Protein AF-A0A8T4I2M6-F1 (afdb_monomer_lite)

Secondary structure (DSSP, 8-state):
-HHHHHHHTTTSS-PPPP-PPPP-S----SS--TT---S-----TT-----HHHHHHTTHHHHHHHHHHHHHH-

Structure (mmCIF, N/CA/C/O backbone):
data_AF-A0A8T4I2M6-F1
#
_entry.id   AF-A0A8T4I2M6-F1
#
loop_
_atom_site.group_PDB
_atom_site.id
_atom_site.type_symbol
_atom_site.label_atom_id
_atom_site.label_alt_id
_atom_site.label_comp_id
_atom_site.label_asym_id
_atom_site.label_entity_id
_atom_site.label_seq_id
_atom_site.pdbx_PDB_ins_code
_atom_site.Cartn_x
_atom_site.Cartn_y
_atom_site.Cartn_z
_atom_site.occupancy
_atom_site.B_iso_or_equiv
_atom_site.auth_seq_id
_atom_site.auth_comp_id
_atom_site.auth_asym_id
_atom_site.auth_atom_id
_atom_site.pdbx_PDB_model_num
ATOM 1 N N . VAL A 1 1 ? 17.540 4.174 -19.400 1.00 79.81 1 VAL A N 1
ATOM 2 C CA . VAL A 1 1 ? 18.076 2.824 -19.077 1.00 79.81 1 VAL A CA 1
ATOM 3 C C . VAL A 1 1 ? 17.255 1.684 -19.691 1.00 79.81 1 VAL A C 1
ATOM 5 O O . VAL A 1 1 ? 17.774 1.021 -20.575 1.00 79.81 1 VAL A O 1
ATOM 8 N N . ARG A 1 2 ? 15.971 1.476 -19.335 1.00 85.44 2 ARG A N 1
ATOM 9 C CA . ARG A 1 2 ? 15.150 0.356 -19.873 1.00 85.44 2 ARG A CA 1
ATOM 10 C C . ARG A 1 2 ? 15.059 0.304 -21.405 1.00 85.44 2 ARG A C 1
ATOM 12 O O . ARG A 1 2 ? 15.156 -0.770 -21.983 1.00 85.44 2 ARG A O 1
ATOM 19 N N . GLY A 1 3 ? 14.868 1.456 -22.056 1.00 85.50 3 GLY A N 1
ATOM 20 C CA . GLY A 1 3 ? 14.805 1.543 -23.521 1.00 85.50 3 GLY A CA 1
ATOM 21 C C . GLY A 1 3 ? 16.098 1.072 -24.186 1.00 85.50 3 GLY A C 1
ATOM 22 O O . GLY A 1 3 ? 16.052 0.218 -25.062 1.00 85.50 3 GLY A O 1
ATOM 23 N N . LEU A 1 4 ? 17.242 1.545 -23.685 1.00 88.88 4 LEU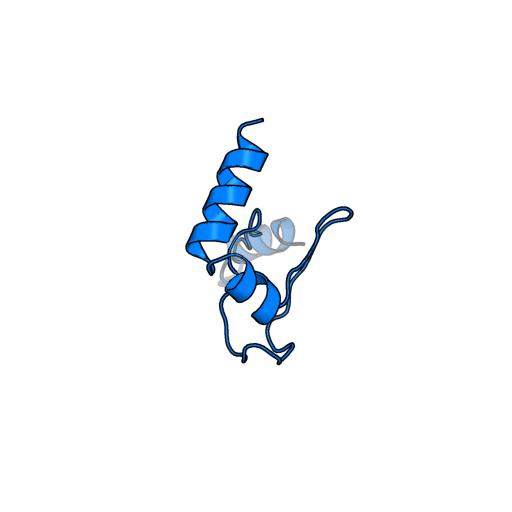 A N 1
ATOM 24 C CA . LEU A 1 4 ? 18.569 1.130 -24.148 1.00 88.88 4 LEU A CA 1
ATOM 25 C C . LEU A 1 4 ? 18.790 -0.380 -23.962 1.00 88.88 4 LEU A C 1
ATOM 27 O O . LEU A 1 4 ? 19.207 -1.056 -24.897 1.00 88.88 4 LEU A O 1
ATOM 31 N N . TRP A 1 5 ? 18.423 -0.932 -22.801 1.00 89.44 5 TRP A N 1
ATOM 32 C CA . TRP A 1 5 ? 18.538 -2.371 -22.534 1.00 89.44 5 TRP A CA 1
ATOM 33 C C . TRP A 1 5 ? 17.670 -3.215 -23.470 1.00 89.44 5 TRP A C 1
ATOM 35 O O . TRP A 1 5 ? 18.104 -4.229 -24.008 1.00 89.44 5 TRP A O 1
ATOM 45 N N . ASN A 1 6 ? 16.436 -2.772 -23.708 1.00 89.75 6 ASN A N 1
ATOM 46 C CA . ASN A 1 6 ? 15.524 -3.462 -24.611 1.00 89.75 6 ASN A CA 1
ATOM 47 C C . ASN A 1 6 ? 15.966 -3.369 -26.078 1.00 89.75 6 ASN A C 1
ATOM 49 O O . ASN A 1 6 ? 15.590 -4.239 -26.859 1.00 89.75 6 ASN A O 1
ATOM 53 N N . THR A 1 7 ? 16.742 -2.350 -26.456 1.00 89.69 7 THR A N 1
ATOM 54 C CA . THR A 1 7 ? 17.397 -2.280 -27.769 1.00 89.69 7 THR A CA 1
ATOM 55 C C . THR A 1 7 ? 18.537 -3.292 -27.864 1.00 89.69 7 THR A C 1
ATOM 57 O O . THR A 1 7 ? 18.589 -4.029 -28.843 1.00 89.69 7 THR A O 1
ATOM 60 N N . ALA A 1 8 ? 19.380 -3.416 -26.834 1.00 89.00 8 ALA A N 1
ATOM 61 C CA . ALA A 1 8 ? 20.434 -4.435 -26.792 1.00 89.00 8 ALA A CA 1
ATOM 62 C C . ALA A 1 8 ? 19.860 -5.866 -26.843 1.00 89.00 8 ALA A C 1
ATOM 64 O O . ALA A 1 8 ? 20.366 -6.718 -27.568 1.00 89.00 8 ALA A O 1
ATOM 65 N N . ALA A 1 9 ? 18.730 -6.101 -26.167 1.00 89.62 9 ALA A N 1
ATOM 66 C CA . ALA A 1 9 ? 17.992 -7.367 -26.180 1.00 89.62 9 ALA A CA 1
ATOM 67 C C . ALA A 1 9 ? 17.412 -7.775 -27.551 1.00 89.62 9 ALA A C 1
ATOM 69 O O . ALA A 1 9 ? 16.860 -8.863 -27.675 1.00 89.62 9 ALA A O 1
ATOM 70 N N . LYS A 1 10 ? 17.482 -6.913 -28.578 1.00 89.38 10 LYS A N 1
ATOM 71 C CA . LYS A 1 10 ? 17.124 -7.283 -29.960 1.00 89.38 10 LYS A CA 1
ATOM 72 C C . LYS A 1 10 ? 18.263 -7.984 -30.700 1.00 89.38 10 LYS A C 1
ATOM 74 O O . LYS A 1 10 ? 18.001 -8.649 -31.692 1.00 89.38 10 LYS A O 1
ATOM 79 N N . VAL A 1 11 ? 19.500 -7.781 -30.249 1.00 90.81 11 VAL A N 1
ATOM 80 C CA . VAL A 1 11 ? 20.721 -8.252 -30.922 1.00 90.81 11 VAL A CA 1
ATOM 81 C C . VAL A 1 11 ? 21.428 -9.317 -30.086 1.00 90.81 11 VAL A C 1
ATOM 83 O O . VAL A 1 11 ? 22.026 -10.238 -30.627 1.00 90.81 11 VAL A O 1
ATOM 86 N N . LEU A 1 12 ? 21.331 -9.218 -28.761 1.00 90.19 12 LEU A N 1
ATOM 87 C CA . LEU A 1 12 ? 21.906 -10.172 -27.820 1.00 90.19 12 LEU A CA 1
ATOM 88 C C . LEU A 1 12 ? 20.824 -11.132 -27.300 1.00 90.19 12 LEU A C 1
ATOM 90 O O . LEU A 1 12 ? 19.683 -10.697 -27.116 1.00 90.19 12 LEU A O 1
ATOM 94 N N . PRO A 1 13 ? 21.157 -12.402 -26.988 1.00 89.81 13 PRO A N 1
ATOM 95 C CA . PRO A 1 13 ? 20.219 -13.393 -26.451 1.00 89.81 13 PRO A CA 1
ATOM 96 C C . PRO A 1 13 ? 19.898 -13.140 -24.963 1.00 89.81 13 PRO A C 1
ATOM 98 O O . PRO A 1 13 ? 20.035 -14.013 -24.110 1.00 89.81 13 PRO A O 1
ATOM 101 N N . ILE A 1 14 ? 19.476 -11.919 -24.632 1.00 89.44 14 ILE A N 1
ATOM 102 C CA . ILE A 1 14 ? 19.138 -11.470 -23.279 1.00 89.44 14 ILE A CA 1
ATOM 103 C C . ILE A 1 14 ? 17.652 -11.112 -23.196 1.00 89.44 14 ILE A C 1
ATOM 105 O O . ILE A 1 14 ? 17.062 -10.571 -24.130 1.00 89.44 14 ILE A O 1
ATOM 109 N N . LYS A 1 15 ? 17.016 -11.401 -22.056 1.00 90.06 15 LYS A N 1
ATOM 110 C CA . LYS A 1 15 ? 15.592 -11.098 -21.854 1.00 90.06 15 LYS A CA 1
ATOM 111 C C . LYS A 1 15 ? 15.366 -9.588 -21.712 1.00 90.06 15 LYS A C 1
ATOM 113 O O . LYS A 1 15 ? 16.160 -8.873 -21.097 1.00 90.06 15 LYS A O 1
ATOM 118 N N . LYS A 1 16 ? 14.235 -9.110 -22.245 1.00 87.88 16 LYS A N 1
ATOM 119 C CA . LYS A 1 16 ? 13.759 -7.734 -22.026 1.00 87.88 16 LYS A CA 1
ATOM 120 C C . LYS A 1 16 ? 13.510 -7.496 -20.540 1.00 87.88 16 LYS A C 1
ATOM 122 O O . LYS A 1 16 ? 13.060 -8.392 -19.827 1.00 87.88 16 LYS A O 1
ATOM 127 N N . LEU A 1 17 ? 13.735 -6.263 -20.096 1.00 86.38 17 LEU A N 1
ATOM 128 C CA . LEU A 1 17 ? 13.462 -5.899 -18.709 1.00 86.38 17 LEU A CA 1
ATOM 129 C C . LEU A 1 17 ? 11.951 -5.826 -18.449 1.00 86.38 17 LEU A C 1
ATOM 131 O O . LEU A 1 17 ? 11.220 -5.243 -19.267 1.00 86.38 17 LEU A O 1
ATOM 135 N N . PRO A 1 18 ? 11.484 -6.348 -17.300 1.00 83.69 18 PRO A N 1
ATOM 136 C CA . PRO A 1 18 ? 10.082 -6.279 -16.920 1.00 83.69 18 PRO A CA 1
ATOM 137 C C . PRO A 1 18 ? 9.626 -4.830 -16.726 1.00 83.69 18 PRO A C 1
ATOM 139 O O . PRO A 1 18 ? 10.406 -3.928 -16.407 1.00 83.69 18 PRO A O 1
ATOM 142 N N . VAL A 1 19 ? 8.331 -4.602 -16.941 1.00 80.62 19 VAL A N 1
ATOM 143 C CA . VAL A 1 19 ? 7.692 -3.322 -16.627 1.00 80.62 19 VAL A CA 1
ATOM 144 C C . VAL A 1 19 ? 7.210 -3.383 -15.186 1.00 80.62 19 VAL A C 1
ATOM 146 O O . VAL A 1 19 ? 6.269 -4.110 -14.882 1.00 80.62 19 VAL A O 1
ATOM 149 N N . PHE A 1 20 ? 7.823 -2.591 -14.313 1.00 78.62 20 PHE A N 1
ATOM 150 C CA . PHE A 1 20 ? 7.295 -2.369 -12.973 1.00 78.62 20 PHE A CA 1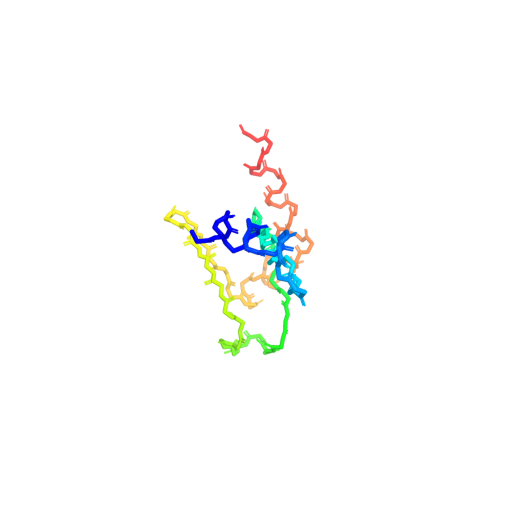
ATOM 151 C C . PHE A 1 20 ? 6.156 -1.352 -13.053 1.00 78.62 20 PHE A C 1
ATOM 153 O O . PHE A 1 20 ? 6.348 -0.230 -13.525 1.00 78.62 20 PHE A O 1
ATOM 160 N N . LYS A 1 21 ? 4.958 -1.757 -12.626 1.00 78.06 21 LYS A N 1
ATOM 161 C CA . LYS A 1 21 ? 3.825 -0.851 -12.420 1.00 78.06 21 LYS A CA 1
ATOM 162 C C . LYS A 1 21 ? 3.773 -0.480 -10.942 1.00 78.06 21 LYS A C 1
ATOM 164 O O . LYS A 1 21 ? 3.892 -1.355 -10.090 1.00 78.06 21 LYS A O 1
ATOM 169 N N . PHE A 1 22 ? 3.579 0.800 -10.647 1.00 80.50 22 PHE A N 1
ATOM 170 C CA . PHE A 1 22 ? 3.344 1.252 -9.279 1.00 80.50 22 PHE A CA 1
ATOM 171 C C . PHE A 1 22 ? 1.872 1.078 -8.906 1.00 80.50 22 PHE A C 1
ATOM 173 O O . PHE A 1 22 ? 0.982 1.285 -9.739 1.00 80.50 22 PHE A O 1
ATOM 180 N N . ALA A 1 23 ? 1.619 0.709 -7.651 1.00 82.19 23 ALA A N 1
ATOM 181 C CA . ALA A 1 23 ? 0.272 0.707 -7.104 1.00 82.19 23 ALA A CA 1
ATOM 182 C C . ALA A 1 23 ? -0.262 2.147 -7.035 1.00 82.19 23 ALA A C 1
ATOM 184 O O . ALA A 1 23 ? 0.469 3.073 -6.695 1.00 82.19 23 ALA A O 1
ATOM 185 N N . ARG A 1 24 ? -1.555 2.338 -7.316 1.00 86.75 24 ARG A N 1
ATOM 186 C CA . ARG A 1 24 ? -2.249 3.636 -7.178 1.00 86.75 24 ARG A CA 1
ATOM 187 C C . ARG A 1 24 ? -2.838 3.812 -5.765 1.00 86.75 24 ARG A C 1
ATOM 189 O O . ARG A 1 24 ? -3.919 4.378 -5.599 1.00 86.75 24 ARG A O 1
ATOM 196 N N . GLY A 1 25 ? -2.181 3.227 -4.765 1.00 87.69 25 GLY A N 1
ATOM 197 C CA . GLY A 1 25 ? -2.698 3.025 -3.408 1.00 87.69 25 GLY A CA 1
ATOM 198 C C . GLY A 1 25 ? -3.559 1.766 -3.251 1.00 87.69 25 GLY A C 1
ATOM 199 O O . GLY A 1 25 ? -3.700 0.981 -4.190 1.00 87.69 25 GLY A O 1
ATOM 200 N N . GLY A 1 26 ? -4.153 1.627 -2.066 1.00 89.19 26 GLY A N 1
ATOM 201 C CA . GLY A 1 26 ? -4.919 0.462 -1.618 1.00 89.19 26 GLY A CA 1
ATOM 202 C C . GLY A 1 26 ? -4.190 -0.337 -0.532 1.00 89.19 26 GLY A C 1
ATOM 203 O O . GLY A 1 26 ? -3.151 0.109 -0.035 1.00 89.19 26 GLY A O 1
ATOM 204 N N . ALA A 1 27 ? -4.735 -1.499 -0.171 1.00 90.12 27 ALA A N 1
ATOM 205 C CA . ALA A 1 27 ? -4.138 -2.400 0.814 1.00 90.12 27 ALA A CA 1
ATOM 206 C C . ALA A 1 27 ? -2.697 -2.825 0.451 1.00 90.12 27 ALA A C 1
ATOM 208 O O . ALA A 1 27 ? -2.373 -3.099 -0.707 1.00 90.12 27 ALA A O 1
ATOM 209 N N . VAL A 1 28 ? -1.829 -2.881 1.465 1.00 89.06 28 VAL A N 1
ATOM 210 C CA . VAL A 1 28 ? -0.438 -3.341 1.347 1.00 89.06 28 VAL A CA 1
ATOM 211 C C . VAL A 1 28 ? -0.367 -4.789 1.825 1.00 89.06 28 VAL A C 1
ATOM 213 O O . VAL A 1 28 ? -0.805 -5.099 2.929 1.00 89.06 28 VAL A O 1
ATOM 216 N N . HIS A 1 29 ? 0.197 -5.667 0.996 1.00 87.75 29 HIS A N 1
ATOM 217 C CA . HIS A 1 29 ? 0.368 -7.089 1.292 1.00 87.75 29 HIS A CA 1
ATOM 218 C C . HIS A 1 29 ? 1.828 -7.493 1.103 1.00 87.75 29 HIS A C 1
ATOM 220 O O . HIS A 1 29 ? 2.507 -6.975 0.215 1.00 87.75 29 HIS A O 1
ATOM 226 N N . GLY A 1 30 ? 2.303 -8.440 1.908 1.00 86.88 30 GLY A N 1
ATOM 227 C CA . GLY A 1 30 ? 3.665 -8.947 1.810 1.00 86.88 30 GLY A CA 1
ATOM 228 C C . GLY A 1 30 ? 4.129 -9.645 3.086 1.00 86.88 30 GLY A C 1
ATOM 229 O O . GLY A 1 30 ? 3.354 -9.768 4.035 1.00 86.88 30 GLY A O 1
ATOM 230 N N . PRO A 1 31 ? 5.387 -10.110 3.106 1.00 79.31 31 PRO A N 1
ATOM 231 C CA . PRO A 1 31 ? 6.008 -10.639 4.310 1.00 79.31 31 PRO A CA 1
ATOM 232 C C . PRO A 1 31 ? 6.136 -9.526 5.358 1.00 79.31 31 PRO A C 1
ATOM 234 O O . PRO A 1 31 ? 6.665 -8.455 5.072 1.00 79.31 31 PRO A O 1
ATOM 237 N N . GLY A 1 32 ? 5.637 -9.777 6.563 1.00 79.44 32 GLY A N 1
ATOM 238 C CA . GLY A 1 32 ? 5.640 -8.823 7.667 1.00 79.44 32 GLY A CA 1
ATOM 239 C C . GLY A 1 32 ? 4.511 -9.108 8.648 1.00 79.44 32 GLY A C 1
ATOM 240 O O . GLY A 1 32 ? 3.624 -9.920 8.379 1.00 79.44 32 GLY A O 1
ATOM 241 N N . THR A 1 33 ? 4.552 -8.448 9.799 1.00 86.75 33 THR A N 1
ATOM 242 C CA . THR A 1 33 ? 3.448 -8.465 10.768 1.00 86.75 33 THR A CA 1
ATOM 243 C C . THR A 1 33 ? 2.762 -7.104 10.803 1.00 86.75 33 THR A C 1
ATOM 245 O O . THR A 1 33 ? 3.205 -6.152 10.167 1.00 86.75 33 THR A O 1
ATOM 248 N N . ALA A 1 34 ? 1.707 -6.982 11.607 1.00 87.56 34 ALA A N 1
ATOM 249 C CA . ALA A 1 34 ? 1.043 -5.710 11.894 1.00 87.56 34 ALA A CA 1
ATOM 250 C C . ALA A 1 34 ? 1.978 -4.614 12.463 1.00 87.56 34 ALA A C 1
ATOM 252 O O . ALA A 1 34 ? 1.540 -3.474 12.614 1.00 87.56 34 ALA A O 1
ATOM 253 N N . THR A 1 35 ? 3.230 -4.951 12.802 1.00 88.44 35 THR A N 1
ATOM 254 C CA . THR A 1 35 ? 4.207 -4.053 13.429 1.00 88.44 35 THR A CA 1
ATOM 255 C C . THR A 1 35 ? 5.598 -4.074 12.787 1.00 88.44 35 THR A C 1
ATOM 257 O O . THR A 1 35 ? 6.463 -3.357 13.279 1.00 88.44 35 THR A O 1
ATOM 260 N N . SER A 1 36 ? 5.868 -4.897 11.764 1.00 88.19 36 SER A N 1
ATOM 261 C CA . SER A 1 36 ? 7.203 -4.943 11.142 1.00 88.19 36 SER A CA 1
ATOM 262 C C . SER A 1 36 ? 7.256 -4.163 9.828 1.00 88.19 36 SER A C 1
ATOM 264 O O . SER A 1 36 ? 6.371 -4.285 8.983 1.00 88.19 36 SER A O 1
ATOM 266 N N . ASP A 1 37 ? 8.352 -3.432 9.614 1.00 84.75 37 ASP A N 1
ATOM 267 C CA . ASP A 1 37 ? 8.606 -2.656 8.391 1.00 84.75 37 ASP A CA 1
ATOM 268 C C . ASP A 1 37 ? 9.298 -3.499 7.303 1.00 84.75 37 ASP A C 1
ATOM 270 O O . ASP A 1 37 ? 10.274 -3.097 6.673 1.00 84.75 37 ASP A O 1
ATOM 274 N N . SER A 1 38 ? 8.811 -4.722 7.088 1.00 91.81 38 SER A N 1
ATOM 275 C CA . SER A 1 38 ? 9.428 -5.690 6.166 1.00 91.81 38 SER A CA 1
ATOM 276 C C . SER A 1 38 ? 8.981 -5.533 4.706 1.00 91.81 38 SER A C 1
ATOM 278 O O . SER A 1 38 ? 9.449 -6.269 3.838 1.00 91.81 38 SER A O 1
ATOM 280 N N . ILE A 1 39 ? 8.104 -4.563 4.418 1.00 89.38 39 ILE A N 1
ATOM 281 C CA . ILE A 1 39 ? 7.553 -4.302 3.084 1.00 89.38 39 ILE A CA 1
ATOM 282 C C . ILE A 1 39 ? 8.069 -2.949 2.569 1.00 89.38 39 ILE A C 1
ATOM 284 O O . ILE A 1 39 ? 7.566 -1.901 2.979 1.00 89.38 39 ILE A O 1
ATOM 288 N N . PRO A 1 40 ? 9.030 -2.931 1.628 1.00 87.81 40 PRO A N 1
ATOM 289 C CA . PRO A 1 40 ? 9.482 -1.690 1.011 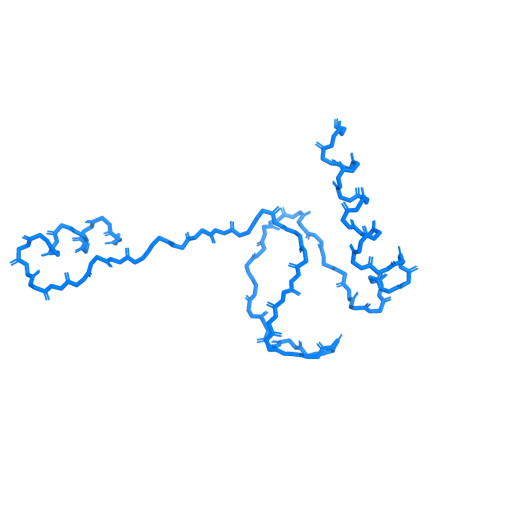1.00 87.81 40 PRO A CA 1
ATOM 290 C C . PRO A 1 40 ? 8.364 -1.036 0.187 1.00 87.81 40 PRO A C 1
ATOM 292 O O . PRO A 1 40 ? 7.857 -1.628 -0.769 1.00 87.81 40 PRO A O 1
ATOM 295 N N . ALA A 1 41 ? 8.012 0.212 0.505 1.00 87.12 41 ALA A N 1
ATOM 296 C CA . ALA A 1 41 ? 7.004 0.983 -0.220 1.00 87.12 41 ALA A CA 1
ATOM 297 C C . ALA A 1 41 ? 7.553 2.347 -0.659 1.00 87.12 41 ALA A C 1
ATOM 299 O O . ALA A 1 41 ? 8.189 3.064 0.108 1.00 87.12 41 ALA A O 1
ATOM 300 N N . ARG A 1 42 ? 7.274 2.730 -1.910 1.00 88.25 42 ARG A N 1
ATOM 301 C CA . ARG A 1 42 ? 7.531 4.085 -2.422 1.00 88.25 42 ARG A CA 1
ATOM 302 C C . ARG A 1 42 ? 6.226 4.870 -2.394 1.00 88.25 42 ARG A C 1
ATOM 304 O O . ARG A 1 42 ? 5.224 4.371 -2.901 1.00 88.25 42 ARG A O 1
ATOM 311 N N . ARG A 1 43 ? 6.252 6.072 -1.820 1.00 87.56 43 ARG A N 1
ATOM 312 C CA . ARG A 1 43 ? 5.086 6.946 -1.629 1.00 87.56 43 ARG A CA 1
ATOM 313 C C . ARG A 1 43 ? 5.360 8.345 -2.184 1.00 87.56 43 ARG A C 1
ATOM 315 O O . ARG A 1 43 ? 6.515 8.774 -2.237 1.00 87.56 43 ARG A O 1
ATOM 322 N N . SER A 1 44 ? 4.310 9.030 -2.617 1.00 89.56 44 SER A N 1
ATOM 323 C CA . SER A 1 44 ? 4.366 10.403 -3.140 1.00 89.56 44 SER A CA 1
ATOM 324 C C . SER A 1 44 ? 4.126 11.434 -2.032 1.00 89.56 44 SER A C 1
ATOM 326 O O . SER A 1 44 ? 3.532 11.129 -0.998 1.00 89.56 44 SER A O 1
ATOM 328 N N . ARG A 1 45 ? 4.545 12.689 -2.251 1.00 94.88 45 ARG A N 1
ATOM 329 C CA . ARG A 1 45 ? 4.209 13.802 -1.344 1.00 94.88 45 ARG A CA 1
ATOM 330 C C . ARG A 1 45 ? 2.685 13.955 -1.244 1.00 94.88 45 ARG A C 1
ATOM 332 O O . ARG A 1 45 ? 2.014 13.980 -2.270 1.00 94.88 45 ARG A O 1
ATOM 339 N N . GLY A 1 46 ? 2.175 14.102 -0.020 1.00 91.62 46 GLY A N 1
ATOM 340 C CA . GLY A 1 46 ? 0.740 14.241 0.262 1.00 91.62 46 GLY A CA 1
ATOM 341 C C . GLY A 1 46 ? 0.011 12.917 0.505 1.00 91.62 46 GLY A C 1
ATOM 342 O O . GLY A 1 46 ? -1.17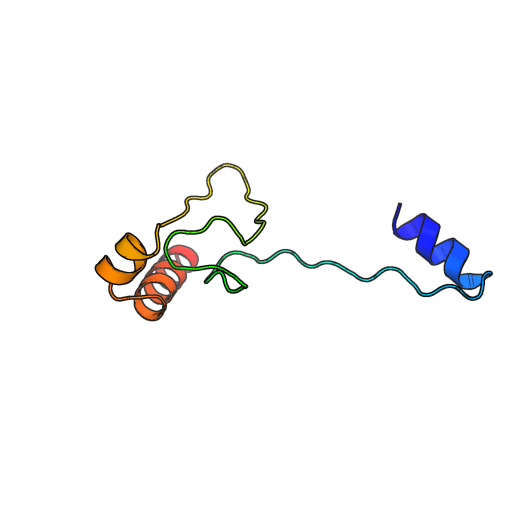4 12.927 0.815 1.00 91.62 46 GLY A O 1
ATOM 343 N N . GLU A 1 47 ? 0.698 11.777 0.403 1.00 91.81 47 GLU A N 1
ATOM 344 C CA . GLU A 1 47 ? 0.140 10.488 0.803 1.00 91.81 47 GLU A CA 1
ATOM 345 C C . GLU A 1 47 ? 0.292 10.261 2.314 1.00 91.81 47 GLU A C 1
ATOM 347 O O . GLU A 1 47 ? 1.285 10.659 2.921 1.00 91.81 47 GLU A O 1
ATOM 352 N N . HIS A 1 48 ? -0.680 9.573 2.908 1.00 92.38 48 HIS A N 1
ATOM 353 C CA . HIS A 1 48 ? -0.699 9.221 4.325 1.00 92.38 48 HIS A CA 1
ATOM 354 C C . HIS A 1 48 ? -0.802 7.695 4.496 1.00 92.38 48 HIS A C 1
ATOM 356 O O . HIS A 1 48 ? -1.345 7.002 3.628 1.00 92.38 48 HIS A O 1
ATOM 362 N N . VAL A 1 49 ? -0.234 7.171 5.585 1.00 92.50 49 VAL A N 1
ATOM 363 C CA . VAL A 1 49 ? -0.171 5.735 5.903 1.00 92.50 49 VAL A CA 1
ATOM 364 C C . VAL A 1 49 ? -0.803 5.510 7.269 1.00 92.50 49 VAL A C 1
ATOM 366 O O . VAL A 1 49 ? -0.516 6.259 8.195 1.00 92.50 49 VAL A O 1
ATOM 369 N N . TRP A 1 50 ? -1.644 4.479 7.376 1.00 95.00 50 TRP A N 1
ATOM 370 C CA . TRP A 1 50 ? -2.253 4.034 8.632 1.00 95.00 50 TRP A CA 1
ATOM 371 C C . TRP A 1 50 ? -1.558 2.774 9.130 1.00 95.00 50 TRP A C 1
ATOM 373 O O . TRP A 1 50 ? -1.246 1.871 8.349 1.00 95.00 50 TRP A O 1
ATOM 383 N N . THR A 1 51 ? -1.355 2.697 10.437 1.00 94.94 51 THR A N 1
ATOM 384 C CA . THR A 1 51 ? -0.945 1.479 11.130 1.00 94.94 51 THR A CA 1
ATOM 385 C C . THR A 1 51 ? -2.024 0.404 11.010 1.00 94.94 51 THR A C 1
ATOM 387 O O . THR A 1 51 ? -3.211 0.684 10.818 1.00 94.94 51 THR A O 1
ATOM 390 N N . ALA A 1 52 ? -1.639 -0.858 11.201 1.00 95.25 52 ALA A N 1
ATOM 391 C CA . ALA A 1 52 ? -2.596 -1.962 11.208 1.00 95.25 52 ALA A CA 1
ATOM 392 C C . ALA A 1 52 ? -3.687 -1.796 12.287 1.00 95.25 52 ALA A C 1
ATOM 394 O O . ALA A 1 52 ? -4.843 -2.148 12.053 1.00 95.25 52 ALA A O 1
ATOM 395 N N . ARG A 1 53 ? -3.343 -1.215 13.447 1.00 96.38 53 ARG A N 1
ATOM 396 C CA . ARG A 1 53 ? -4.297 -0.926 14.530 1.00 96.38 53 ARG A CA 1
ATOM 397 C C . ARG A 1 53 ? -5.328 0.121 14.114 1.00 96.38 53 ARG A C 1
ATOM 399 O O . ARG A 1 53 ? -6.508 -0.064 14.387 1.00 96.38 53 ARG A O 1
ATOM 406 N N . GLU A 1 54 ? -4.903 1.196 13.456 1.00 97.25 54 GLU A N 1
ATOM 407 C CA . GLU A 1 54 ? -5.814 2.236 12.956 1.00 97.25 54 GLU A CA 1
ATOM 408 C C . GLU A 1 54 ? -6.740 1.683 11.871 1.00 97.25 54 GLU A C 1
ATOM 410 O O . GLU A 1 54 ? -7.943 1.927 11.908 1.00 97.25 54 GLU A O 1
ATOM 415 N N . VAL A 1 55 ? -6.214 0.851 10.963 1.00 96.75 55 VAL A N 1
ATOM 416 C CA . VAL A 1 55 ? -7.034 0.147 9.965 1.00 96.75 55 VAL A CA 1
ATOM 417 C C . VAL A 1 55 ? -8.088 -0.734 10.640 1.00 96.75 55 VAL A C 1
ATOM 419 O O . VAL A 1 55 ? -9.245 -0.712 10.230 1.00 96.75 55 VAL A O 1
ATOM 422 N N . GLN A 1 56 ? -7.730 -1.484 11.687 1.00 96.94 56 GLN A N 1
ATOM 423 C CA . GLN A 1 56 ? -8.697 -2.275 12.459 1.00 96.94 56 GLN A CA 1
ATOM 424 C C . GLN A 1 56 ? -9.734 -1.394 13.165 1.00 96.94 56 GLN A C 1
ATOM 426 O O . GLN A 1 56 ? -10.925 -1.682 13.077 1.00 96.94 56 GLN A O 1
ATOM 431 N N . GLY A 1 57 ? -9.301 -0.308 13.812 1.00 98.06 57 GLY A N 1
ATOM 432 C CA . GLY A 1 57 ? -10.190 0.651 14.475 1.00 98.06 57 GLY A CA 1
ATOM 433 C C . GLY A 1 57 ? -11.186 1.311 13.519 1.00 98.06 57 GLY A C 1
ATOM 434 O O . GLY A 1 57 ? -12.307 1.613 13.912 1.00 98.06 57 GLY A O 1
ATOM 435 N N . ALA A 1 58 ? -10.818 1.455 12.247 1.00 97.38 58 ALA A N 1
ATOM 436 C CA . ALA A 1 58 ? -11.693 1.952 11.193 1.00 97.38 58 ALA A CA 1
ATOM 437 C C . ALA A 1 58 ? -12.647 0.900 10.593 1.00 97.38 58 ALA A C 1
ATOM 439 O O . ALA A 1 58 ? -13.345 1.199 9.627 1.00 97.38 58 ALA A O 1
ATOM 440 N N . GLY A 1 59 ? -12.683 -0.326 11.127 1.00 97.62 59 GLY A N 1
ATOM 441 C CA . GLY A 1 59 ? -13.524 -1.419 10.620 1.00 97.62 59 GLY A CA 1
ATOM 442 C C . GLY A 1 59 ? -12.810 -2.381 9.663 1.00 97.62 59 GLY A C 1
ATOM 443 O O . GLY A 1 59 ? -13.457 -3.166 8.971 1.00 97.62 59 GLY A O 1
ATOM 444 N N . GLY A 1 60 ? -11.476 -2.342 9.613 1.00 96.50 60 GLY A N 1
ATOM 445 C CA . GLY A 1 60 ? -10.647 -3.225 8.794 1.00 96.50 60 GLY A CA 1
ATOM 446 C C . GLY A 1 60 ? -10.475 -2.763 7.343 1.00 96.50 60 GLY A C 1
ATOM 447 O O . GLY A 1 60 ? -10.972 -1.719 6.920 1.00 96.50 60 GLY A O 1
ATOM 448 N N . HIS A 1 61 ? -9.758 -3.567 6.550 1.00 94.81 61 HIS A N 1
ATOM 449 C CA . HIS A 1 61 ? -9.393 -3.217 5.169 1.00 94.81 61 HIS A CA 1
ATOM 450 C C . HIS A 1 61 ? -10.594 -2.877 4.279 1.00 94.81 61 HIS A C 1
ATOM 452 O O . HIS A 1 61 ? -10.521 -1.921 3.513 1.00 94.81 61 HIS A O 1
ATOM 458 N N . GLY A 1 62 ? -11.696 -3.628 4.384 1.00 95.75 62 GLY A N 1
ATOM 459 C CA . GLY A 1 62 ? -12.891 -3.382 3.572 1.00 95.75 62 GLY A CA 1
ATOM 460 C C . GLY A 1 62 ? -13.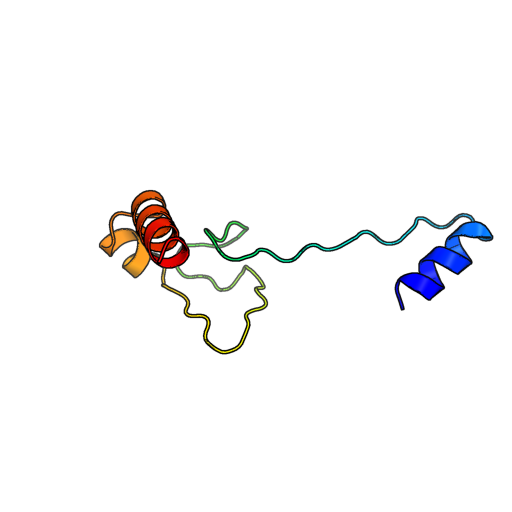512 -2.010 3.840 1.00 95.75 62 GLY A C 1
ATOM 461 O O . GLY A 1 62 ? -13.854 -1.293 2.903 1.00 95.75 62 GLY A O 1
ATOM 462 N N . ALA A 1 63 ? -13.587 -1.604 5.110 1.00 97.19 63 ALA A N 1
ATOM 463 C CA . ALA A 1 63 ? -14.095 -0.290 5.485 1.00 97.19 63 ALA A CA 1
ATOM 464 C C . ALA A 1 63 ? -13.178 0.843 4.991 1.00 97.19 63 ALA A C 1
ATOM 466 O O . ALA A 1 63 ? -13.660 1.823 4.425 1.00 97.19 63 ALA A O 1
ATOM 4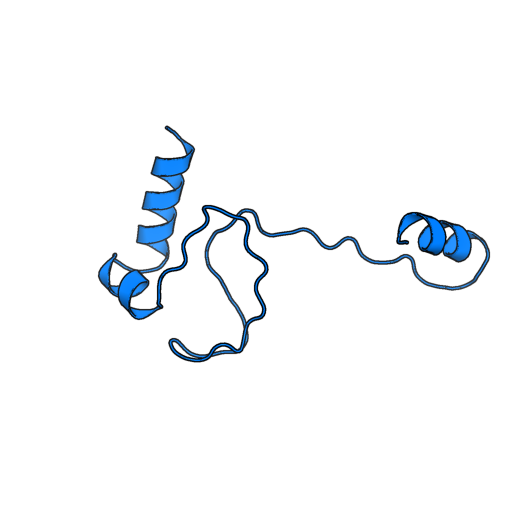67 N N . VAL A 1 64 ? -11.855 0.683 5.113 1.00 97.06 64 VAL A N 1
ATOM 468 C CA . VAL A 1 64 ? -10.883 1.669 4.607 1.00 97.06 64 VAL A CA 1
ATOM 469 C C . VAL A 1 64 ? -10.925 1.785 3.078 1.00 97.06 64 VAL A C 1
ATOM 471 O O . VAL A 1 64 ? -10.857 2.893 2.547 1.00 97.06 64 VAL A O 1
ATOM 474 N N . GLU A 1 65 ? -11.090 0.680 2.346 1.00 95.06 65 GLU A N 1
ATOM 475 C CA . GLU A 1 65 ? -11.268 0.740 0.887 1.00 95.06 65 GLU A CA 1
ATOM 476 C C . GLU A 1 65 ? -12.586 1.418 0.492 1.00 95.06 65 GLU A C 1
ATOM 478 O O . GLU A 1 65 ? -12.605 2.163 -0.487 1.00 95.06 65 GLU A O 1
ATOM 483 N N . ASN A 1 66 ? -13.662 1.257 1.270 1.00 95.56 66 ASN A N 1
ATOM 484 C CA . ASN A 1 66 ? -14.910 1.993 1.046 1.00 95.56 66 ASN A CA 1
ATOM 485 C C . ASN A 1 66 ? -14.729 3.504 1.260 1.00 95.56 66 ASN A C 1
ATOM 487 O O . ASN A 1 66 ? -15.165 4.291 0.420 1.00 95.56 66 ASN A O 1
ATOM 491 N N . LEU A 1 67 ? -14.038 3.916 2.331 1.00 95.06 67 LEU A N 1
ATOM 492 C CA . LEU A 1 67 ? -13.684 5.325 2.559 1.00 95.06 67 LEU A CA 1
ATOM 493 C C . LEU A 1 67 ? -12.854 5.881 1.397 1.00 95.06 67 LEU A C 1
ATOM 495 O O . LEU A 1 67 ? -13.116 6.970 0.890 1.00 95.06 67 LEU A O 1
ATOM 499 N N . ARG A 1 68 ? -11.881 5.103 0.915 1.00 94.31 68 ARG A N 1
ATOM 500 C CA . ARG A 1 68 ? -11.078 5.468 -0.253 1.00 94.31 68 ARG A CA 1
ATOM 501 C C . ARG A 1 68 ? -11.917 5.571 -1.524 1.00 94.31 68 ARG A C 1
ATOM 503 O O . ARG A 1 68 ? -11.667 6.465 -2.326 1.00 94.31 68 ARG A O 1
ATOM 510 N N . ALA A 1 69 ? -12.869 4.668 -1.746 1.00 94.38 69 ALA A N 1
ATOM 511 C CA . ALA A 1 69 ? -13.752 4.724 -2.907 1.00 94.38 69 ALA A CA 1
ATOM 512 C C . ALA A 1 69 ? -14.585 6.013 -2.903 1.00 94.38 69 ALA A C 1
ATOM 514 O O . ALA A 1 69 ? -14.651 6.687 -3.928 1.00 94.38 69 ALA A O 1
ATOM 515 N N . GLN A 1 70 ? -15.121 6.399 -1.742 1.00 95.00 70 GLN A N 1
ATOM 516 C CA . GLN A 1 70 ? -15.841 7.664 -1.563 1.00 95.00 70 GLN A CA 1
ATOM 517 C C . GLN A 1 70 ? -14.933 8.871 -1.840 1.00 95.00 70 GLN A C 1
ATOM 519 O O . GLN A 1 70 ? -15.290 9.732 -2.637 1.00 95.00 70 GLN A O 1
ATOM 524 N N . ALA A 1 71 ? -13.719 8.893 -1.280 1.00 92.94 71 ALA A N 1
ATOM 525 C CA . ALA A 1 71 ? -12.763 9.987 -1.477 1.00 92.94 71 ALA A CA 1
ATOM 526 C C . ALA A 1 71 ? -12.263 10.142 -2.927 1.00 92.94 71 ALA A C 1
ATOM 528 O O . ALA A 1 71 ? -11.749 11.195 -3.285 1.00 92.94 71 ALA A O 1
ATOM 529 N N . ARG A 1 72 ? -12.366 9.097 -3.759 1.00 89.81 72 ARG A N 1
ATOM 530 C CA . ARG A 1 72 ? -12.001 9.146 -5.189 1.00 89.81 72 ARG A CA 1
ATOM 531 C C . ARG A 1 72 ? -13.152 9.583 -6.091 1.00 89.81 72 ARG A C 1
ATOM 533 O O . ARG A 1 72 ? -12.898 9.869 -7.257 1.00 89.81 72 ARG A O 1
ATOM 540 N N . GLY A 1 73 ? -14.385 9.495 -5.593 1.00 80.00 73 GLY A N 1
ATOM 541 C CA . GLY A 1 73 ? -15.603 9.833 -6.327 1.00 80.00 73 GLY A CA 1
ATOM 542 C C . GLY A 1 73 ? -16.103 11.258 -6.089 1.00 80.00 73 GLY A C 1
ATOM 543 O O . GLY A 1 73 ? -17.026 11.670 -6.787 1.00 80.00 73 GLY A O 1
ATOM 544 N N . GLY A 1 74 ? -15.525 11.977 -5.120 1.00 52.16 74 GLY A N 1
ATOM 545 C CA . GLY A 1 74 ? -15.643 13.434 -4.995 1.00 52.16 74 GLY A CA 1
ATOM 546 C C . GLY A 1 74 ? -14.622 14.144 -5.869 1.00 52.16 74 GLY A C 1
ATOM 547 O O . GLY A 1 74 ? -14.957 15.244 -6.353 1.00 52.16 74 GLY A O 1
#

Radius of gyration: 18.36 Å; chains: 1; bounding box: 38×28×46 Å

Sequence (74 aa):
VRGLWNTAAKVLPIKKLPVFKFARGGAVHGPGTATSDSIPARRSRGEHVWTAREVQGAGGHGAVENLRAQARGG

Foldseek 3Di:
DQVVVVVVVVVDVDDRDDDDDADPDADDDDPDDLPDPPDDDDDDPPDDDDGQVVCVVCVHRVSVVVVVVVVVVD

pLDDT: mean 89.36, std 6.77, range [52.16, 98.06]